Protein AF-A0A0G4PM24-F1 (afdb_monomer_lite)

InterPro domains:
  IPR023198 Phosphoglycolate phosphatase-like, domain 2 [G3DSA:1.10.150.240] (18-58)
  IPR023214 HAD superfamily [G3DSA:3.40.50.1000] (6-17)

pLDDT: mean 85.26, std 11.38, range [38.78, 94.38]

Sequence (62 aa):
MTAKTVVAFDLYGTLLSTESITKQLEKHCDNAKAQSISALWRRYQLEYTWRLNSMGKQRFQA

Secondary structure (DSSP, 8-state):
----------SBTTTB-THHHHHHHTTTS-HHHHHHHHHHHHHHHHHHHHHHHHTT------

Radius of gyration: 16.98 Å; chains: 1; bounding box: 34×18×56 Å

Foldseek 3Di:
DDDDDDDDDDPDPTVDDLVVQLVVCVVVDPSVVSVVCSVVCVVVVVVVCVVCVVVVVDPDDD

Organism: Penicillium camemberti (strain FM 013) (NCBI:txid1429867)

Structure (mmCIF, N/CA/C/O backbone):
data_AF-A0A0G4PM24-F1
#
_entry.id   AF-A0A0G4PM24-F1
#
loop_
_atom_site.group_PDB
_atom_site.id
_atom_site.type_symbol
_atom_site.label_atom_id
_atom_site.label_alt_id
_atom_site.label_comp_id
_atom_site.label_asym_id
_atom_site.label_entity_id
_atom_site.label_seq_id
_atom_site.pdbx_PDB_ins_code
_atom_site.Cartn_x
_atom_site.Cartn_y
_atom_site.Cartn_z
_atom_site.occupancy
_atom_site.B_iso_or_equiv
_atom_site.auth_seq_id
_atom_site.auth_comp_id
_atom_site.auth_asym_id
_atom_site.auth_atom_id
_atom_site.pdbx_PDB_model_num
ATOM 1 N N . MET A 1 1 ? -6.737 -2.355 39.304 1.00 52.75 1 MET A N 1
ATOM 2 C CA . MET A 1 1 ? -6.652 -2.986 37.971 1.00 52.75 1 MET A CA 1
ATOM 3 C C . MET A 1 1 ? -5.806 -2.083 37.094 1.00 52.75 1 MET A C 1
ATOM 5 O O . MET A 1 1 ? -6.175 -0.929 36.926 1.00 52.75 1 MET A O 1
ATOM 9 N N . THR A 1 2 ? -4.647 -2.536 36.626 1.00 70.88 2 THR A N 1
ATOM 10 C CA . THR A 1 2 ? -3.828 -1.761 35.684 1.00 70.88 2 THR A CA 1
ATOM 11 C C . THR A 1 2 ? -4.507 -1.776 34.317 1.00 70.88 2 THR A C 1
ATOM 13 O O . THR A 1 2 ? -4.814 -2.840 33.781 1.00 70.88 2 THR A O 1
ATOM 16 N N . ALA A 1 3 ? -4.808 -0.595 33.775 1.00 78.50 3 ALA A N 1
ATOM 17 C CA . ALA A 1 3 ? -5.413 -0.479 32.456 1.00 78.50 3 ALA A CA 1
ATOM 18 C C . ALA A 1 3 ? -4.399 -0.934 31.398 1.00 78.50 3 ALA A C 1
ATOM 20 O O . ALA A 1 3 ? -3.277 -0.433 31.340 1.00 78.50 3 ALA A O 1
ATOM 21 N N . LYS A 1 4 ? -4.781 -1.917 30.581 1.00 86.31 4 LYS A N 1
ATOM 22 C CA . LYS A 1 4 ? -3.947 -2.414 29.488 1.00 86.31 4 LYS A CA 1
ATOM 23 C C . LYS A 1 4 ? -3.998 -1.414 28.336 1.00 86.31 4 LYS A C 1
ATOM 25 O O . LYS A 1 4 ? -5.041 -1.261 27.706 1.00 86.31 4 LYS A O 1
ATOM 30 N N . THR A 1 5 ? -2.876 -0.766 28.043 1.00 89.44 5 THR A N 1
ATOM 31 C CA . THR A 1 5 ? -2.750 0.080 26.852 1.00 89.44 5 THR A CA 1
ATOM 32 C C . THR A 1 5 ? -2.670 -0.805 25.612 1.00 89.44 5 THR A C 1
ATOM 34 O O . THR A 1 5 ? -1.801 -1.671 25.514 1.00 89.44 5 THR A O 1
ATOM 37 N N . VAL A 1 6 ? -3.588 -0.597 24.670 1.00 92.56 6 VAL A N 1
ATOM 38 C CA . VAL A 1 6 ? -3.608 -1.284 23.374 1.00 92.56 6 VAL A CA 1
ATOM 39 C C . VAL A 1 6 ? -3.244 -0.276 22.294 1.00 92.56 6 VAL A C 1
ATOM 41 O O . VAL A 1 6 ? -3.828 0.803 22.239 1.00 92.56 6 VAL A O 1
ATOM 44 N N . VAL A 1 7 ? -2.292 -0.641 21.436 1.00 91.69 7 VAL A N 1
ATOM 45 C CA . VAL A 1 7 ? -1.903 0.151 20.264 1.00 91.69 7 VAL A CA 1
ATOM 46 C C . VAL A 1 7 ? -2.263 -0.644 19.016 1.00 91.69 7 VAL A C 1
ATOM 48 O O . VAL A 1 7 ? -1.856 -1.797 18.881 1.00 91.69 7 VAL A O 1
ATOM 51 N N . ALA A 1 8 ? -3.045 -0.037 18.128 1.00 92.62 8 ALA A N 1
ATOM 52 C CA . ALA A 1 8 ? -3.455 -0.629 16.861 1.00 92.62 8 ALA A CA 1
ATOM 53 C C . ALA A 1 8 ? -2.724 0.057 15.701 1.00 92.62 8 ALA A C 1
ATOM 55 O O . ALA A 1 8 ? -2.613 1.283 15.678 1.00 92.62 8 ALA A O 1
ATOM 56 N N . PHE A 1 9 ? -2.256 -0.741 14.742 1.00 92.94 9 PHE A N 1
ATOM 57 C CA . PHE A 1 9 ? -1.593 -0.276 13.526 1.00 92.94 9 PHE A CA 1
ATOM 58 C C . PHE A 1 9 ? -2.345 -0.786 12.302 1.00 92.94 9 PHE A C 1
ATOM 60 O O . PHE A 1 9 ? -2.838 -1.916 12.303 1.00 92.94 9 PHE A O 1
ATOM 67 N N . ASP A 1 10 ? -2.397 0.035 11.256 1.00 88.19 10 ASP A N 1
ATOM 68 C CA . ASP A 1 10 ? -2.776 -0.445 9.930 1.00 88.19 10 ASP A CA 1
ATOM 69 C C . ASP A 1 10 ? -1.695 -1.403 9.393 1.00 88.19 10 ASP A C 1
ATOM 71 O O . ASP A 1 10 ? -0.545 -1.399 9.840 1.00 88.19 10 ASP A O 1
ATOM 75 N N . LEU A 1 11 ? -2.061 -2.272 8.455 1.00 88.50 11 LEU A N 1
ATOM 76 C CA . LEU A 1 11 ? -1.166 -3.297 7.929 1.00 88.50 11 LEU A CA 1
ATOM 77 C C . LEU A 1 11 ? -0.426 -2.800 6.682 1.00 88.50 11 LEU A C 1
ATOM 79 O O . LEU A 1 11 ? 0.804 -2.707 6.673 1.00 88.50 11 LEU A O 1
ATOM 83 N N . TYR A 1 12 ? -1.170 -2.483 5.618 1.00 85.50 12 TYR A N 1
ATOM 84 C CA . TYR A 1 12 ? -0.612 -2.215 4.290 1.00 85.50 12 TYR A CA 1
ATOM 85 C C . TYR A 1 12 ? -0.191 -0.752 4.145 1.00 85.50 12 TYR A C 1
ATOM 87 O O . TYR A 1 12 ? -1.036 0.128 3.997 1.00 85.50 12 TYR A O 1
ATOM 95 N N . GLY A 1 13 ? 1.117 -0.503 4.104 1.00 79.75 13 GLY A N 1
ATOM 96 C CA . GLY A 1 13 ? 1.693 0.844 4.106 1.00 79.75 13 GLY A CA 1
ATOM 97 C C . GLY A 1 13 ? 2.125 1.335 5.491 1.00 79.75 13 GLY A C 1
ATOM 98 O O . GLY A 1 13 ? 2.633 2.445 5.598 1.00 79.75 13 GLY A O 1
ATOM 99 N N . THR A 1 14 ? 1.963 0.519 6.539 1.00 83.81 14 THR A N 1
ATOM 100 C CA . THR A 1 14 ? 2.486 0.804 7.888 1.00 83.81 14 THR A CA 1
ATOM 101 C C . THR A 1 14 ? 3.408 -0.314 8.374 1.00 83.81 14 THR A C 1
ATOM 103 O O . THR A 1 14 ? 4.562 -0.040 8.684 1.00 83.81 14 THR A O 1
ATOM 106 N N . LEU A 1 15 ? 2.956 -1.573 8.379 1.00 86.44 15 LEU A N 1
ATOM 107 C CA . LEU A 1 15 ? 3.804 -2.725 8.730 1.00 86.44 15 LEU A CA 1
ATOM 108 C C . LEU A 1 15 ? 4.362 -3.445 7.497 1.00 86.44 15 LEU A C 1
ATOM 110 O O . LEU A 1 15 ? 5.484 -3.945 7.526 1.00 86.44 15 LEU A O 1
ATOM 114 N N . LEU A 1 16 ? 3.585 -3.504 6.410 1.00 83.19 16 LEU A N 1
ATOM 115 C CA . LEU A 1 16 ? 3.965 -4.175 5.167 1.00 83.19 16 LEU A CA 1
ATOM 116 C C . LEU A 1 16 ? 4.133 -3.168 4.027 1.00 83.19 16 LEU A C 1
ATOM 118 O O . LEU A 1 16 ? 3.197 -2.436 3.696 1.00 83.19 16 LEU A O 1
ATOM 122 N N . SER A 1 17 ? 5.305 -3.184 3.388 1.00 78.00 17 SER A N 1
ATOM 123 C CA . SER A 1 17 ? 5.556 -2.436 2.151 1.00 78.00 17 SER A CA 1
ATOM 124 C C . SER A 1 17 ? 4.975 -3.169 0.939 1.00 78.00 17 SER A C 1
ATOM 126 O O . SER A 1 17 ? 5.167 -4.376 0.767 1.00 78.00 17 SER A O 1
ATOM 128 N N . THR A 1 18 ? 4.291 -2.430 0.065 1.00 74.44 18 THR A N 1
ATOM 129 C CA . THR A 1 18 ? 3.731 -2.950 -1.193 1.00 74.44 18 THR A CA 1
ATOM 130 C C . THR A 1 18 ? 4.773 -3.078 -2.310 1.00 74.44 18 THR A C 1
ATOM 132 O O . THR A 1 18 ? 4.456 -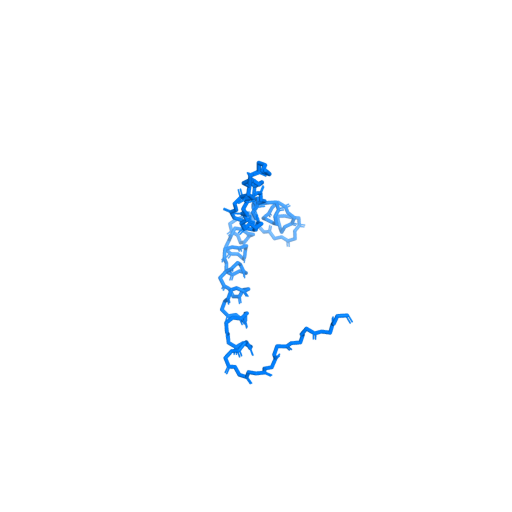3.576 -3.386 1.00 74.44 18 THR A O 1
ATOM 135 N N . GLU A 1 19 ? 6.026 -2.679 -2.077 1.00 76.62 19 GLU A N 1
ATOM 136 C CA . GLU A 1 19 ? 7.117 -2.751 -3.066 1.00 76.62 19 GLU A CA 1
ATOM 137 C C . GLU A 1 19 ? 7.457 -4.183 -3.505 1.00 76.62 19 GLU A C 1
ATOM 139 O O . GLU A 1 19 ? 7.950 -4.404 -4.613 1.00 76.62 19 GLU A O 1
ATOM 144 N N . SER A 1 20 ? 7.158 -5.178 -2.665 1.00 81.94 20 SER A N 1
ATOM 145 C CA . SER A 1 20 ? 7.344 -6.594 -3.000 1.00 81.94 20 SER A CA 1
ATOM 146 C C . SER A 1 20 ? 6.521 -7.026 -4.220 1.00 81.94 20 SER A C 1
ATOM 148 O O . SER A 1 20 ? 6.951 -7.910 -4.962 1.00 81.94 20 SER A O 1
ATOM 150 N N . ILE A 1 21 ? 5.387 -6.365 -4.474 1.00 85.56 21 ILE A N 1
ATOM 151 C CA . ILE A 1 21 ? 4.525 -6.614 -5.635 1.00 85.56 21 ILE A CA 1
ATOM 152 C C . ILE A 1 21 ? 5.243 -6.204 -6.923 1.00 85.56 21 ILE A C 1
ATOM 154 O O . ILE A 1 21 ? 5.219 -6.950 -7.899 1.00 85.56 21 ILE A O 1
ATOM 158 N N . THR A 1 22 ?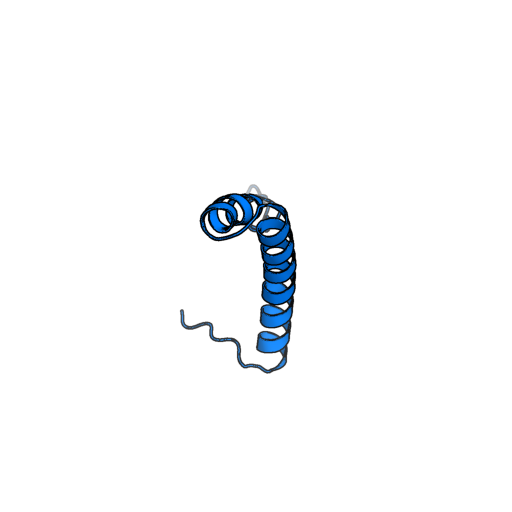 5.953 -5.073 -6.916 1.00 87.25 22 THR A N 1
ATOM 159 C CA . THR A 1 22 ? 6.717 -4.596 -8.079 1.00 87.25 22 THR A CA 1
ATOM 160 C C . THR A 1 22 ? 7.756 -5.629 -8.514 1.00 87.25 22 THR A C 1
ATOM 162 O O . THR A 1 22 ? 7.813 -5.972 -9.690 1.00 87.25 22 THR A O 1
ATOM 165 N N . LYS A 1 23 ? 8.487 -6.227 -7.563 1.00 87.88 23 LYS A N 1
ATOM 166 C CA . LYS A 1 23 ? 9.475 -7.285 -7.853 1.00 87.88 23 LYS A CA 1
ATOM 167 C C . LYS A 1 23 ? 8.857 -8.541 -8.469 1.00 87.88 23 LYS A C 1
ATOM 169 O O . LYS A 1 23 ? 9.516 -9.254 -9.220 1.00 87.88 23 LYS A O 1
ATOM 174 N N . GLN A 1 24 ? 7.606 -8.859 -8.132 1.00 89.56 24 GLN A N 1
ATOM 175 C CA . GLN A 1 24 ? 6.905 -9.966 -8.783 1.00 89.56 24 GLN A CA 1
ATOM 176 C C . GLN A 1 24 ? 6.451 -9.587 -10.194 1.00 89.56 24 GLN A C 1
ATOM 178 O O . GLN A 1 24 ? 6.593 -10.392 -11.110 1.00 89.56 24 GLN A O 1
ATOM 183 N N . LEU A 1 25 ? 5.967 -8.359 -10.386 1.00 89.75 25 LEU A N 1
ATOM 184 C CA . LEU A 1 25 ? 5.536 -7.848 -11.690 1.00 89.75 25 LEU A CA 1
ATOM 185 C C . LEU A 1 25 ? 6.692 -7.718 -12.689 1.00 89.75 25 LEU A C 1
ATOM 187 O O . LEU A 1 25 ? 6.494 -7.971 -13.876 1.00 89.75 25 LEU A O 1
ATOM 191 N N . GLU A 1 26 ? 7.899 -7.409 -12.218 1.00 91.69 26 GLU A N 1
ATOM 192 C CA . GLU A 1 26 ? 9.127 -7.377 -13.029 1.00 91.69 26 GLU A CA 1
ATOM 193 C C . GLU A 1 26 ? 9.441 -8.724 -13.706 1.00 91.69 26 GLU A C 1
ATOM 195 O O . GLU A 1 26 ? 10.123 -8.756 -14.725 1.00 91.69 26 GLU A O 1
ATOM 200 N N . LYS A 1 27 ? 8.907 -9.846 -13.199 1.00 92.44 27 LYS A N 1
ATOM 201 C CA . LYS A 1 27 ? 9.031 -11.160 -13.859 1.00 92.44 27 LYS A CA 1
ATOM 202 C C . LYS A 1 27 ? 8.153 -11.295 -15.105 1.00 92.44 27 LYS A C 1
ATOM 204 O O . LYS A 1 27 ? 8.350 -12.218 -15.889 1.00 92.44 27 LYS A O 1
ATOM 209 N N . HIS A 1 28 ? 7.165 -10.417 -15.262 1.00 91.44 28 HIS A N 1
ATOM 210 C CA . HIS A 1 28 ? 6.149 -10.487 -16.311 1.00 91.44 28 HIS A CA 1
ATOM 211 C C . HIS A 1 28 ? 6.177 -9.282 -17.259 1.00 91.44 28 HIS A C 1
ATOM 213 O O . HIS A 1 28 ? 5.603 -9.353 -18.344 1.00 91.44 28 HIS A O 1
ATOM 219 N N . CYS A 1 29 ? 6.809 -8.172 -16.873 1.00 91.81 29 CYS A N 1
ATOM 220 C CA . CYS A 1 29 ? 6.881 -6.957 -17.681 1.00 91.81 29 CYS A CA 1
ATOM 221 C C . CYS A 1 29 ? 8.127 -6.121 -17.358 1.00 91.81 29 CYS A C 1
ATOM 223 O O . CYS A 1 29 ? 8.763 -6.308 -16.324 1.00 91.81 29 CYS A O 1
ATOM 225 N N . ASP A 1 30 ? 8.451 -5.176 -18.246 1.00 91.81 30 ASP A N 1
ATOM 226 C CA . ASP A 1 30 ? 9.585 -4.258 -18.087 1.00 91.81 30 ASP A CA 1
ATOM 227 C C . ASP A 1 30 ? 9.516 -3.490 -16.761 1.00 91.81 30 ASP A C 1
ATOM 229 O O . ASP A 1 30 ? 8.433 -3.099 -16.326 1.00 91.81 30 ASP A O 1
ATOM 233 N N . ASN A 1 31 ? 10.668 -3.176 -16.163 1.00 88.12 31 ASN A N 1
ATOM 234 C CA . ASN A 1 31 ? 10.744 -2.546 -14.838 1.00 88.12 31 ASN A CA 1
ATOM 235 C C . ASN A 1 31 ? 9.889 -1.266 -14.718 1.00 88.12 31 ASN A C 1
ATOM 237 O O . ASN A 1 31 ? 9.073 -1.134 -13.806 1.00 88.12 31 ASN A O 1
ATOM 241 N N . ALA A 1 32 ? 9.982 -0.364 -15.700 1.00 90.00 32 ALA A N 1
ATOM 242 C CA . ALA A 1 32 ? 9.189 0.866 -15.720 1.00 90.00 32 ALA A CA 1
ATOM 243 C C . ALA A 1 32 ? 7.670 0.597 -15.786 1.00 90.00 32 ALA A C 1
ATOM 245 O O . ALA A 1 32 ? 6.877 1.299 -15.154 1.00 90.00 32 ALA A O 1
ATOM 246 N N . LYS A 1 33 ? 7.251 -0.451 -16.511 1.00 92.50 33 LYS A N 1
ATOM 247 C CA . LYS A 1 33 ? 5.844 -0.875 -16.562 1.00 92.50 33 LYS A CA 1
ATOM 248 C C . LYS A 1 33 ? 5.423 -1.535 -15.253 1.00 92.50 33 LYS A C 1
ATOM 250 O O . LYS A 1 33 ? 4.346 -1.221 -14.759 1.00 92.50 33 LYS A O 1
ATOM 255 N N . ALA A 1 34 ? 6.265 -2.380 -14.662 1.00 91.88 34 ALA A N 1
ATOM 256 C CA . ALA A 1 34 ? 6.004 -3.025 -13.378 1.00 91.88 34 ALA A CA 1
ATOM 257 C C . ALA A 1 34 ? 5.765 -1.993 -12.267 1.00 91.88 34 ALA A C 1
ATOM 259 O O . ALA A 1 34 ? 4.796 -2.109 -11.513 1.00 91.88 34 ALA A O 1
ATOM 260 N N . GLN A 1 35 ? 6.586 -0.939 -12.213 1.00 90.19 35 GLN A N 1
ATOM 261 C CA . GLN A 1 35 ? 6.405 0.179 -11.283 1.00 90.19 35 GLN A CA 1
ATOM 262 C C . GLN A 1 35 ? 5.087 0.925 -11.528 1.00 90.19 35 GLN A C 1
ATOM 264 O O . GLN A 1 35 ? 4.323 1.155 -10.589 1.00 90.19 35 GLN A O 1
ATOM 269 N N . SER A 1 36 ? 4.790 1.262 -12.788 1.00 93.12 36 SER A N 1
ATOM 270 C CA . SER A 1 36 ? 3.546 1.948 -13.161 1.00 93.12 36 SER A CA 1
ATOM 271 C C . SER A 1 36 ? 2.300 1.133 -12.789 1.00 93.12 36 SER A C 1
ATOM 273 O O . SER A 1 36 ? 1.370 1.664 -12.177 1.00 93.12 36 SER A O 1
ATOM 275 N N . ILE A 1 37 ? 2.309 -0.172 -13.080 1.00 93.00 37 ILE A N 1
ATOM 276 C CA . ILE A 1 37 ? 1.219 -1.099 -12.754 1.00 93.00 37 ILE A CA 1
ATOM 277 C C . ILE A 1 37 ? 1.054 -1.224 -11.240 1.00 93.00 37 ILE A C 1
ATOM 279 O O . ILE A 1 37 ? -0.065 -1.118 -10.748 1.00 93.00 37 ILE A O 1
ATOM 283 N N . SER A 1 38 ? 2.145 -1.406 -10.493 1.00 91.00 38 SER A N 1
ATOM 284 C CA . SER A 1 38 ? 2.118 -1.518 -9.029 1.00 91.00 38 SER A CA 1
ATOM 285 C C . SER A 1 38 ? 1.497 -0.276 -8.374 1.00 91.00 38 SER A C 1
ATOM 287 O O . SER A 1 38 ? 0.590 -0.382 -7.542 1.00 91.00 38 SER A O 1
ATOM 289 N N . ALA A 1 39 ? 1.902 0.917 -8.822 1.00 90.56 39 ALA A N 1
ATOM 290 C CA . ALA A 1 39 ? 1.354 2.180 -8.333 1.00 90.56 39 ALA A CA 1
ATOM 291 C C . ALA A 1 39 ? -0.141 2.339 -8.666 1.00 90.56 39 ALA A C 1
ATOM 293 O O . ALA A 1 39 ? -0.934 2.754 -7.814 1.00 90.56 39 ALA A O 1
ATOM 294 N N . LEU A 1 40 ? -0.543 1.990 -9.894 1.00 94.00 40 LEU A N 1
ATOM 295 C CA . LEU A 1 40 ? -1.939 2.062 -10.322 1.00 94.00 40 LEU A CA 1
ATOM 296 C C . LEU A 1 40 ? -2.814 1.050 -9.570 1.00 94.00 40 LEU A C 1
ATOM 298 O O . LEU A 1 40 ? -3.919 1.385 -9.143 1.00 94.00 40 LEU A O 1
ATOM 302 N N . TRP A 1 41 ? -2.301 -0.160 -9.350 1.00 92.50 41 TRP A N 1
ATOM 303 C CA . TRP A 1 41 ? -2.992 -1.202 -8.601 1.00 92.50 41 TRP A CA 1
ATOM 304 C C . TRP A 1 41 ? -3.269 -0.743 -7.172 1.00 92.50 41 TRP A C 1
ATOM 306 O O . TRP A 1 41 ? -4.422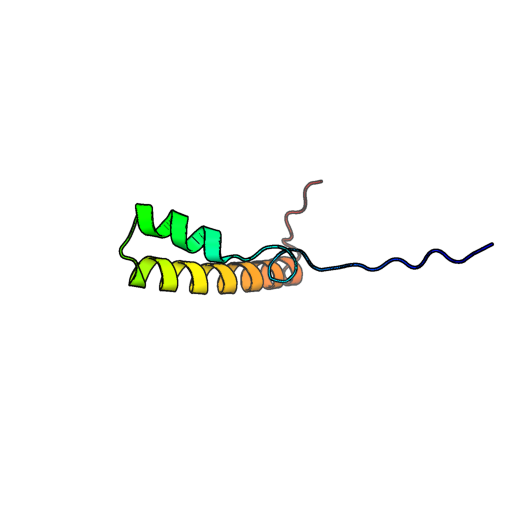 -0.784 -6.743 1.00 92.50 41 TRP A O 1
ATOM 316 N N . ARG A 1 42 ? -2.270 -0.220 -6.448 1.00 90.50 42 ARG A N 1
ATOM 317 C CA . ARG A 1 42 ? -2.489 0.266 -5.075 1.00 90.50 42 ARG A CA 1
ATOM 318 C C . ARG A 1 42 ? -3.567 1.353 -5.011 1.00 90.50 42 ARG A C 1
ATOM 320 O O . ARG A 1 42 ? -4.391 1.338 -4.098 1.00 90.50 42 ARG A O 1
ATOM 327 N N . ARG A 1 43 ? -3.608 2.253 -5.998 1.00 92.31 43 ARG A N 1
ATOM 328 C CA . ARG A 1 43 ? -4.653 3.281 -6.099 1.00 92.31 43 ARG A CA 1
ATOM 329 C C . ARG A 1 43 ? -6.037 2.660 -6.298 1.00 92.31 43 ARG A C 1
ATOM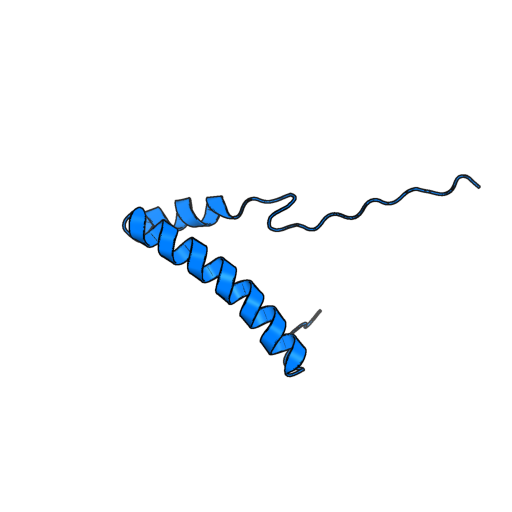 331 O O . ARG A 1 43 ? -6.941 2.922 -5.508 1.00 92.31 43 ARG A O 1
ATOM 338 N N . TYR A 1 44 ? -6.196 1.798 -7.302 1.00 94.38 44 TYR A N 1
ATOM 339 C CA . TYR A 1 44 ? -7.493 1.182 -7.586 1.00 94.38 44 TYR A CA 1
ATOM 340 C C . TYR A 1 44 ? -7.961 0.220 -6.499 1.00 94.38 44 TYR A C 1
ATOM 342 O O . TYR A 1 44 ? -9.160 0.135 -6.255 1.00 94.38 44 TYR A O 1
ATOM 350 N N . GLN A 1 45 ? -7.049 -0.450 -5.795 1.00 91.38 45 GLN A N 1
ATOM 351 C CA . GLN A 1 45 ? -7.379 -1.276 -4.635 1.00 91.38 45 GLN A CA 1
ATOM 352 C C . GLN A 1 45 ? -8.143 -0.468 -3.572 1.00 91.38 45 GLN A C 1
ATOM 354 O O . GLN A 1 45 ? -9.182 -0.912 -3.074 1.00 91.38 45 GLN A O 1
ATOM 359 N N . LEU A 1 46 ? -7.649 0.729 -3.242 1.00 90.19 46 LEU A N 1
ATOM 360 C CA . LEU A 1 46 ? -8.288 1.619 -2.272 1.00 90.19 46 LEU A CA 1
ATOM 361 C C . LEU A 1 46 ? -9.597 2.194 -2.818 1.00 90.19 46 LEU A C 1
ATOM 363 O O . LEU A 1 46 ? -10.630 2.096 -2.156 1.00 90.19 46 LEU A O 1
ATOM 367 N N . GLU A 1 47 ? -9.584 2.708 -4.051 1.00 94.19 47 GLU A N 1
ATOM 368 C CA . GLU A 1 47 ? -10.790 3.262 -4.675 1.00 94.19 47 GLU A CA 1
ATOM 369 C C . GLU A 1 47 ? -11.920 2.236 -4.761 1.00 94.19 47 GLU A C 1
ATOM 371 O O . GLU A 1 47 ? -13.076 2.567 -4.503 1.00 94.19 47 GLU A O 1
ATOM 376 N N . TYR A 1 48 ? -11.610 0.990 -5.115 1.00 92.12 48 TYR A N 1
ATOM 377 C CA . TYR A 1 48 ? -12.613 -0.067 -5.200 1.00 92.12 48 TYR A CA 1
ATOM 378 C C . TYR A 1 48 ? -13.144 -0.443 -3.827 1.00 92.12 48 TYR A C 1
ATOM 380 O O . TYR A 1 48 ? -14.351 -0.631 -3.698 1.00 92.12 48 TYR A O 1
ATOM 388 N N . THR A 1 49 ? -12.292 -0.477 -2.800 1.00 89.69 49 THR A N 1
ATOM 389 C CA . THR A 1 49 ? -12.746 -0.693 -1.420 1.00 89.69 49 THR A CA 1
ATOM 390 C C . THR A 1 49 ? -13.763 0.379 -1.024 1.00 89.69 49 THR A C 1
ATOM 392 O O . THR A 1 49 ? -14.864 0.051 -0.588 1.00 89.69 49 THR A O 1
ATOM 395 N N . TRP A 1 50 ? -13.467 1.659 -1.268 1.00 88.00 50 TRP A N 1
ATOM 396 C CA . TRP A 1 50 ? -14.397 2.750 -0.959 1.00 88.00 50 TRP A CA 1
ATOM 397 C C . TRP A 1 50 ? -15.679 2.691 -1.783 1.00 88.00 50 TRP A C 1
ATOM 399 O O . TRP A 1 50 ? -16.768 2.784 -1.225 1.00 88.00 50 TRP A O 1
ATOM 409 N N . ARG A 1 51 ? -15.578 2.495 -3.101 1.00 92.81 51 ARG A N 1
ATOM 410 C CA . ARG A 1 51 ? -16.750 2.441 -3.987 1.00 92.81 51 ARG A CA 1
ATOM 411 C C . ARG A 1 51 ? -17.665 1.272 -3.630 1.00 92.81 51 ARG A C 1
ATOM 413 O O . ARG A 1 51 ? -18.879 1.450 -3.585 1.00 92.81 51 ARG A O 1
ATOM 420 N N . LEU A 1 52 ? -17.109 0.089 -3.370 1.00 89.56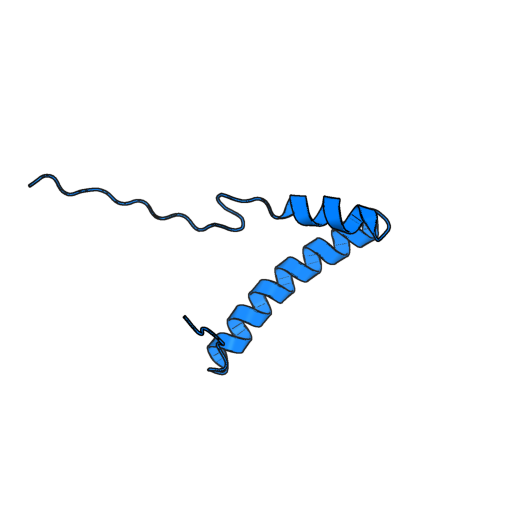 52 LEU A N 1
ATOM 421 C CA . LEU A 1 52 ? -17.896 -1.086 -2.993 1.00 89.56 52 LEU A CA 1
ATOM 422 C C . LEU A 1 52 ? -18.581 -0.897 -1.639 1.00 89.56 52 LEU A C 1
ATOM 424 O O . LEU A 1 52 ? -19.759 -1.240 -1.527 1.00 89.56 52 LEU A O 1
ATOM 428 N N . ASN A 1 53 ? -17.889 -0.302 -0.663 1.00 89.00 53 ASN A N 1
ATOM 429 C CA . ASN A 1 53 ? -18.477 0.040 0.633 1.00 89.00 53 ASN A CA 1
ATOM 430 C C . ASN A 1 53 ? -19.628 1.037 0.464 1.00 89.00 53 ASN A C 1
ATOM 432 O O . ASN A 1 53 ? -20.731 0.784 0.941 1.00 89.00 53 ASN A O 1
ATOM 436 N N . SER A 1 54 ? -19.411 2.121 -0.285 1.00 88.38 54 SER A N 1
ATOM 437 C CA . SER A 1 54 ? -20.429 3.153 -0.523 1.00 88.38 54 SER A CA 1
ATOM 438 C C . SER A 1 54 ? -21.641 2.641 -1.301 1.00 88.38 54 SER A C 1
ATOM 440 O O . SER A 1 54 ? -22.744 3.144 -1.122 1.00 88.38 54 SER A O 1
ATOM 442 N N . MET A 1 55 ? -21.463 1.634 -2.158 1.00 93.62 55 MET A N 1
ATOM 443 C CA . MET A 1 55 ? -22.562 0.994 -2.886 1.00 93.62 55 MET A CA 1
ATOM 444 C C . MET A 1 55 ? -23.253 -0.125 -2.090 1.00 93.62 55 MET A C 1
ATOM 446 O O . MET A 1 55 ? -24.142 -0.778 -2.634 1.00 93.62 55 MET A O 1
ATOM 450 N N . GLY A 1 56 ? -22.823 -0.414 -0.855 1.00 86.75 56 GLY A N 1
ATOM 451 C CA . GLY A 1 56 ? -23.338 -1.541 -0.067 1.00 86.75 56 GLY A CA 1
ATOM 452 C C . GLY A 1 56 ? -23.048 -2.913 -0.690 1.00 86.75 56 GLY A C 1
ATOM 453 O O . GLY A 1 56 ? -23.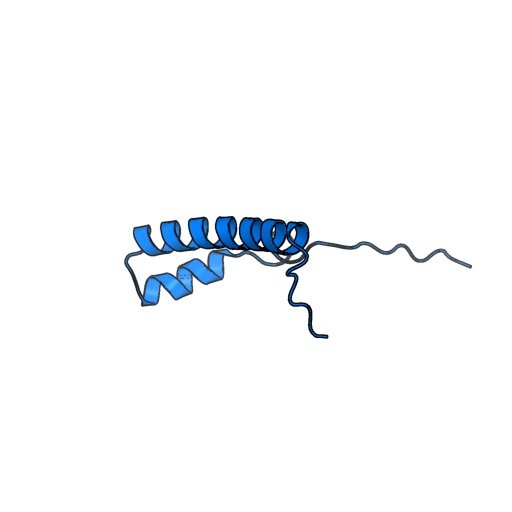680 -3.904 -0.341 1.00 86.75 56 GLY A O 1
ATOM 454 N N . LYS A 1 57 ? -22.095 -2.991 -1.628 1.00 80.56 57 LYS A N 1
ATOM 455 C CA . LYS A 1 57 ? -21.703 -4.223 -2.341 1.00 80.56 57 LYS A CA 1
ATOM 456 C C . LYS A 1 57 ? -20.472 -4.873 -1.723 1.00 80.56 57 LYS A C 1
ATOM 458 O O . LYS A 1 57 ? -19.714 -5.572 -2.399 1.00 80.56 57 LYS A O 1
ATOM 463 N N . GLN A 1 58 ? -20.236 -4.601 -0.449 1.00 74.62 58 GLN A N 1
ATOM 464 C CA . GLN A 1 58 ? -19.079 -5.102 0.256 1.00 74.62 58 GLN A CA 1
ATOM 465 C C . GLN A 1 58 ? -19.223 -6.623 0.422 1.00 74.62 58 GLN A C 1
ATOM 467 O O . GLN A 1 58 ? -20.039 -7.105 1.201 1.00 74.62 58 GLN A O 1
ATOM 472 N N . ARG A 1 59 ? -18.454 -7.401 -0.348 1.00 64.56 59 ARG A N 1
ATOM 473 C CA . ARG A 1 59 ? -18.419 -8.870 -0.245 1.00 64.56 59 ARG A CA 1
ATOM 474 C C . ARG A 1 59 ? -17.500 -9.280 0.907 1.00 64.56 59 ARG A C 1
ATOM 476 O O . ARG A 1 59 ? -16.450 -9.864 0.674 1.00 64.56 59 ARG A O 1
ATOM 483 N N . PHE A 1 60 ? -17.876 -8.953 2.139 1.00 55.84 60 PHE A N 1
ATOM 484 C CA . PHE A 1 60 ? -17.361 -9.681 3.298 1.00 55.84 60 PHE A CA 1
ATOM 485 C C . PHE A 1 60 ? -18.274 -10.894 3.504 1.00 55.84 60 PHE A C 1
ATOM 487 O O . PHE A 1 60 ? -19.373 -10.764 4.031 1.00 55.84 60 PHE A O 1
ATOM 494 N N . GLN A 1 61 ? -17.846 -12.062 3.024 1.00 48.97 61 GLN A N 1
ATOM 495 C CA . GLN A 1 61 ? -18.292 -13.327 3.607 1.00 48.97 61 GLN A CA 1
ATOM 496 C C . GLN A 1 61 ? -17.208 -13.729 4.603 1.00 48.97 61 GLN A C 1
ATOM 498 O O . GLN A 1 61 ? -16.046 -13.852 4.213 1.00 48.97 61 GLN A O 1
ATOM 503 N N . ALA A 1 62 ? -17.590 -13.784 5.878 1.00 38.78 62 ALA A N 1
ATOM 504 C CA . ALA A 1 62 ? -16.756 -14.291 6.960 1.00 38.78 62 ALA A CA 1
ATOM 505 C C . ALA A 1 62 ? -16.688 -15.820 6.902 1.00 38.78 62 ALA A C 1
ATOM 507 O O . ALA A 1 62 ? -17.705 -16.425 6.487 1.00 38.78 62 ALA A O 1
#